Protein AF-A0AAD2AXG2-F1 (afdb_monomer_lite)

Secondary structure (DSSP, 8-state):
-HHHHTSTT-TTS-THHHHHHHHHHHHHHHHHHHHHHHHHHTTSS-TT--HHHHHHHHHHHHHHHHHHHHHTTS-S-TTTTHHHHHHHH--

Sequence (91 aa):
MTRVLVGDALVGEDERLPERMAQCLDRIEASLKQSLRMAVTQGAWPADTDIASRANLIVCAVLGRWHRYAKSGFRKSPVDGADAQLRVLLS

Radius of gyration: 15.27 Å; chains: 1; bounding box: 33×32×38 Å

Organism: NCBI:txid105219

Structure (mmCIF, N/CA/C/O backbone):
data_AF-A0AAD2AXG2-F1
#
_entry.id   AF-A0AAD2AXG2-F1
#
loop_
_atom_site.group_PDB
_atom_site.id
_atom_site.type_symbol
_atom_site.label_atom_id
_atom_site.label_alt_id
_atom_site.label_comp_id
_atom_site.label_asym_id
_atom_site.label_entity_id
_atom_site.label_seq_id
_atom_site.pdbx_PDB_ins_code
_atom_site.Cartn_x
_atom_site.Cartn_y
_atom_site.Cartn_z
_atom_site.occupancy
_atom_site.B_iso_or_equiv
_atom_site.auth_seq_id
_atom_site.auth_comp_id
_atom_site.auth_asym_id
_atom_site.auth_atom_id
_atom_site.pdbx_PDB_model_num
ATOM 1 N N . MET A 1 1 ? -3.582 -0.500 17.978 1.00 60.12 1 MET A N 1
ATOM 2 C CA . MET A 1 1 ? -2.596 0.143 17.077 1.00 60.12 1 MET A CA 1
ATOM 3 C C . MET A 1 1 ? -3.142 0.411 15.674 1.00 60.12 1 MET A C 1
ATOM 5 O O . MET A 1 1 ? -3.061 1.551 15.251 1.00 60.12 1 MET A O 1
ATOM 9 N N . THR A 1 2 ? -3.770 -0.541 14.968 1.00 58.72 2 THR A N 1
ATOM 10 C CA . THR A 1 2 ? -4.302 -0.312 13.599 1.00 58.72 2 THR A CA 1
ATOM 11 C C . THR A 1 2 ? -5.262 0.879 13.476 1.00 58.72 2 THR A C 1
ATOM 13 O O . THR A 1 2 ? -5.210 1.592 12.488 1.00 58.72 2 THR A O 1
ATOM 16 N N . ARG A 1 3 ? -6.084 1.164 14.495 1.00 63.59 3 ARG A N 1
ATOM 17 C CA . ARG A 1 3 ? -6.969 2.346 14.496 1.00 63.59 3 ARG A CA 1
ATOM 18 C C . ARG A 1 3 ? -6.208 3.681 14.493 1.00 63.59 3 ARG A C 1
ATOM 20 O O . ARG A 1 3 ? -6.717 4.651 13.960 1.00 63.59 3 ARG A O 1
ATOM 27 N N . VAL A 1 4 ? -4.987 3.720 15.030 1.00 62.88 4 VAL A N 1
ATOM 28 C CA . VAL A 1 4 ? -4.094 4.894 14.961 1.00 62.88 4 VAL A CA 1
ATOM 29 C C . VAL A 1 4 ? -3.510 5.022 13.554 1.00 62.88 4 VAL A C 1
ATOM 31 O O . VAL A 1 4 ? -3.532 6.099 12.977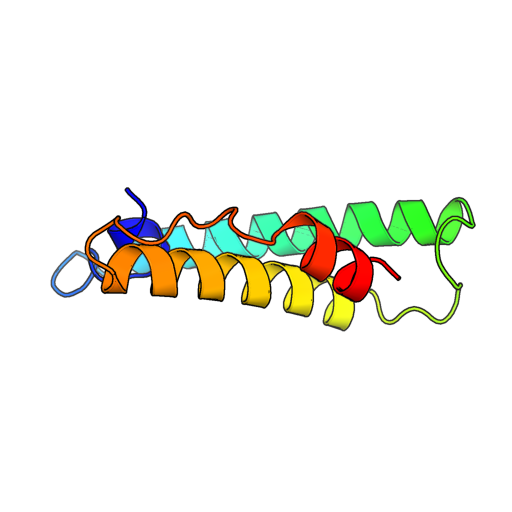 1.00 62.88 4 VAL A O 1
ATOM 34 N N . LEU A 1 5 ? -3.064 3.901 12.971 1.00 65.00 5 LEU A N 1
ATOM 35 C CA . LEU A 1 5 ? -2.497 3.839 11.613 1.00 65.00 5 LEU A CA 1
ATOM 36 C C . LEU A 1 5 ? -3.507 4.192 10.510 1.00 65.00 5 LEU A C 1
ATOM 38 O O . LEU A 1 5 ? -3.119 4.548 9.406 1.00 65.00 5 LEU A O 1
ATOM 42 N N . VAL A 1 6 ? -4.800 4.067 10.807 1.00 64.75 6 VAL A N 1
ATOM 43 C CA . VAL A 1 6 ? -5.909 4.352 9.889 1.00 64.75 6 VAL A CA 1
ATOM 44 C C . VAL A 1 6 ? -6.553 5.719 10.181 1.00 64.75 6 VAL A C 1
ATOM 46 O O . VAL A 1 6 ? -7.456 6.139 9.468 1.00 64.75 6 VAL A O 1
ATOM 49 N N . GLY A 1 7 ? -6.106 6.426 11.222 1.00 59.03 7 GLY A N 1
ATOM 50 C CA . GLY A 1 7 ? -6.647 7.732 11.613 1.00 59.03 7 GLY A CA 1
ATOM 51 C C . GLY A 1 7 ? -7.927 7.683 12.459 1.00 59.03 7 GLY A C 1
ATOM 52 O O . GLY A 1 7 ? -8.242 8.666 13.116 1.00 59.03 7 GLY A O 1
ATOM 53 N N . ASP A 1 8 ? -8.611 6.536 12.551 1.00 61.47 8 ASP A N 1
ATOM 54 C CA . ASP A 1 8 ? -9.821 6.342 13.376 1.00 61.47 8 ASP A CA 1
ATOM 55 C C . ASP A 1 8 ? -9.623 6.667 14.868 1.00 61.47 8 ASP A C 1
ATOM 57 O O . ASP A 1 8 ? -10.584 6.984 15.563 1.00 61.47 8 ASP A O 1
ATOM 61 N N . ALA A 1 9 ? -8.403 6.527 15.389 1.00 62.12 9 ALA A N 1
ATOM 62 C CA . ALA A 1 9 ? -8.064 6.849 16.778 1.00 62.12 9 ALA A CA 1
ATOM 63 C C . ALA A 1 9 ? -7.438 8.244 16.949 1.00 62.12 9 ALA A C 1
ATOM 65 O O . ALA A 1 9 ? -7.047 8.582 18.057 1.00 62.12 9 ALA A O 1
ATOM 66 N N . LEU A 1 10 ? -7.302 9.013 15.864 1.00 60.06 10 LEU A N 1
ATOM 67 C CA . LEU A 1 10 ? -6.736 10.366 15.881 1.00 60.06 10 LEU A CA 1
ATOM 68 C C . LEU A 1 10 ? -7.820 11.454 15.827 1.00 60.06 10 LEU A C 1
ATOM 70 O O . LEU A 1 10 ? -7.514 12.640 15.901 1.00 60.06 10 LEU A O 1
ATOM 74 N N . VAL A 1 11 ? -9.090 11.063 15.689 1.00 60.88 11 VAL A N 1
ATOM 75 C CA . VAL A 1 11 ? -10.228 11.987 15.673 1.00 60.88 11 VAL A CA 1
ATOM 76 C C . VAL A 1 11 ? -10.415 12.572 17.077 1.00 60.88 11 VAL A C 1
ATOM 78 O O . VAL A 1 11 ? -10.824 11.856 17.988 1.00 60.88 11 VAL A O 1
ATOM 81 N N . GLY A 1 12 ? -10.126 13.867 17.237 1.00 61.94 12 GLY A N 1
ATOM 82 C CA . GLY A 1 12 ? -10.206 14.586 18.518 1.00 61.94 12 GLY A CA 1
ATOM 83 C C . GLY A 1 12 ? -8.874 14.732 19.266 1.00 61.94 12 GLY A C 1
ATOM 84 O O . GLY A 1 12 ? -8.865 15.305 20.351 1.00 61.94 12 GLY A O 1
ATOM 85 N N . GLU A 1 13 ? -7.773 14.241 18.693 1.00 69.62 13 GLU A N 1
ATOM 86 C CA . GLU A 1 13 ? -6.409 14.402 19.217 1.00 69.62 13 GLU A CA 1
ATOM 87 C C . GLU A 1 13 ? -5.710 15.641 18.621 1.00 69.62 13 GLU A C 1
ATOM 89 O O . GLU A 1 13 ? -6.184 16.231 17.650 1.00 69.62 13 GLU A O 1
ATOM 94 N N . ASP A 1 14 ? -4.562 16.021 19.192 1.00 73.00 14 ASP A N 1
ATOM 95 C CA . ASP A 1 14 ? -3.703 17.109 18.695 1.00 73.00 14 ASP A CA 1
ATOM 96 C C . ASP A 1 14 ? -3.319 16.880 17.214 1.00 73.00 14 ASP A C 1
ATOM 98 O O . ASP A 1 14 ? -2.858 15.793 16.844 1.00 73.00 14 ASP A O 1
ATOM 102 N N . GLU A 1 15 ? -3.479 17.907 16.369 1.00 73.50 15 GLU A N 1
ATOM 103 C CA . GLU A 1 15 ? -3.252 17.879 14.910 1.00 73.50 15 GLU A CA 1
ATOM 104 C C . GLU A 1 15 ? -1.853 17.371 14.516 1.00 73.50 15 GLU A C 1
ATOM 106 O O . GLU A 1 15 ? -1.659 16.798 13.438 1.00 73.50 15 GLU A O 1
ATOM 111 N N . ARG A 1 16 ? -0.883 17.464 15.432 1.00 76.00 16 ARG A N 1
ATOM 112 C CA . ARG A 1 16 ? 0.482 16.956 15.241 1.00 76.00 16 ARG A CA 1
ATOM 113 C C . ARG A 1 16 ? 0.553 15.431 15.120 1.00 76.00 16 ARG A C 1
ATOM 115 O O . ARG A 1 16 ? 1.509 14.907 14.543 1.00 76.00 16 ARG A O 1
ATOM 122 N N . LEU A 1 17 ? -0.398 14.680 15.684 1.00 75.94 17 LEU A N 1
ATOM 123 C CA . LEU A 1 17 ? -0.421 13.214 15.568 1.00 75.94 17 LEU A CA 1
ATOM 124 C C . LEU A 1 17 ? -0.801 12.748 14.148 1.00 75.94 17 LEU A C 1
ATOM 126 O O . LEU A 1 17 ? -0.051 11.938 13.588 1.00 75.94 17 LEU A O 1
ATOM 130 N N . PRO A 1 18 ? -1.903 13.242 13.545 1.00 75.44 18 PRO A N 1
ATOM 131 C CA . PRO A 1 18 ? -2.216 13.023 12.133 1.00 75.44 18 PRO A CA 1
ATOM 132 C C . PRO A 1 18 ? -1.054 13.353 11.190 1.00 75.44 18 PRO A C 1
ATOM 134 O O . PRO A 1 18 ? -0.714 12.535 10.334 1.00 75.44 18 PRO A O 1
ATOM 137 N N . GLU A 1 19 ? -0.380 14.488 11.389 1.00 82.69 19 GLU A N 1
ATOM 138 C CA . GLU A 1 19 ? 0.774 14.888 10.570 1.00 82.69 19 GLU A CA 1
ATOM 139 C C . GLU A 1 19 ? 1.937 13.893 10.658 1.00 82.69 19 GLU A C 1
ATOM 141 O O . GLU A 1 19 ? 2.529 13.512 9.646 1.00 82.69 19 GLU A O 1
ATOM 146 N N . ARG A 1 20 ? 2.262 13.416 11.866 1.00 83.62 20 ARG A N 1
ATOM 147 C CA . ARG A 1 20 ? 3.315 12.405 12.056 1.00 83.62 20 ARG A CA 1
ATOM 148 C C . ARG A 1 20 ? 2.968 11.086 11.376 1.00 83.62 20 ARG A C 1
ATOM 150 O O . ARG A 1 20 ? 3.869 10.405 10.885 1.00 83.62 20 ARG A O 1
ATOM 157 N N . MET A 1 21 ? 1.687 10.719 11.353 1.00 83.69 21 MET A N 1
ATOM 158 C CA . MET A 1 21 ? 1.235 9.529 10.637 1.00 83.69 21 MET A CA 1
ATOM 159 C C . MET A 1 21 ? 1.395 9.698 9.124 1.00 83.69 21 MET A C 1
ATOM 161 O O . MET A 1 21 ? 1.937 8.803 8.478 1.00 83.69 21 MET A O 1
ATOM 165 N N . ALA A 1 22 ? 1.010 10.854 8.576 1.00 86.12 22 ALA A N 1
ATOM 166 C CA . ALA A 1 22 ? 1.212 11.167 7.162 1.00 86.12 22 ALA A CA 1
ATOM 167 C C . ALA A 1 22 ? 2.698 11.076 6.774 1.00 86.12 22 ALA A C 1
ATOM 169 O O . ALA A 1 22 ? 3.055 10.317 5.877 1.00 86.12 22 ALA A O 1
ATOM 170 N N . GLN A 1 23 ? 3.589 11.705 7.550 1.00 89.19 23 GLN A N 1
ATOM 171 C CA . GLN A 1 23 ? 5.039 11.630 7.321 1.00 89.19 23 GLN A CA 1
ATOM 172 C C . GLN A 1 23 ? 5.594 10.199 7.391 1.00 89.19 23 GLN A C 1
ATOM 174 O O . GLN A 1 23 ? 6.558 9.862 6.702 1.00 89.19 23 GLN A O 1
ATOM 179 N N . CYS A 1 24 ? 5.027 9.347 8.248 1.00 89.81 24 CYS A N 1
ATOM 180 C CA . CYS A 1 24 ? 5.402 7.937 8.317 1.00 89.81 24 CYS A CA 1
ATOM 181 C C . CYS A 1 24 ? 5.048 7.209 7.011 1.00 89.81 24 CYS A C 1
ATOM 183 O O . CYS A 1 24 ? 5.891 6.502 6.455 1.00 89.81 24 CYS A O 1
ATOM 185 N N . LEU A 1 25 ? 3.832 7.422 6.499 1.00 89.44 25 LEU A N 1
ATOM 186 C CA . LEU A 1 25 ? 3.377 6.838 5.237 1.00 89.44 25 LEU A CA 1
ATOM 187 C C . LEU A 1 25 ? 4.197 7.346 4.048 1.00 89.44 25 LEU A C 1
ATOM 189 O O . LEU A 1 25 ? 4.625 6.533 3.230 1.00 89.44 25 LEU A O 1
ATOM 193 N N . ASP A 1 26 ? 4.521 8.639 4.015 1.00 93.44 26 ASP A N 1
ATOM 194 C CA . ASP A 1 26 ? 5.375 9.226 2.977 1.00 93.44 26 ASP A CA 1
ATOM 195 C C . ASP A 1 26 ? 6.768 8.580 2.953 1.00 93.44 26 ASP A C 1
ATOM 197 O O . ASP A 1 26 ? 7.316 8.285 1.887 1.00 93.44 26 ASP A O 1
ATOM 201 N N . ARG A 1 27 ? 7.345 8.302 4.131 1.00 95.69 27 ARG A N 1
ATOM 202 C CA . ARG A 1 27 ? 8.634 7.596 4.237 1.00 95.69 27 ARG A CA 1
ATOM 203 C C . ARG A 1 27 ? 8.541 6.157 3.743 1.00 95.69 27 ARG A C 1
ATOM 205 O O . ARG A 1 27 ? 9.445 5.711 3.040 1.00 95.69 27 ARG A O 1
ATOM 212 N N . ILE A 1 28 ? 7.463 5.445 4.075 1.00 94.62 28 ILE A N 1
ATOM 213 C CA . ILE A 1 28 ? 7.222 4.083 3.578 1.00 94.62 28 ILE A CA 1
ATOM 214 C C . ILE A 1 28 ? 7.115 4.094 2.049 1.00 94.62 28 ILE A C 1
ATOM 216 O O . ILE A 1 28 ? 7.762 3.283 1.383 1.00 94.62 28 ILE A O 1
ATOM 220 N N . GLU A 1 29 ? 6.359 5.037 1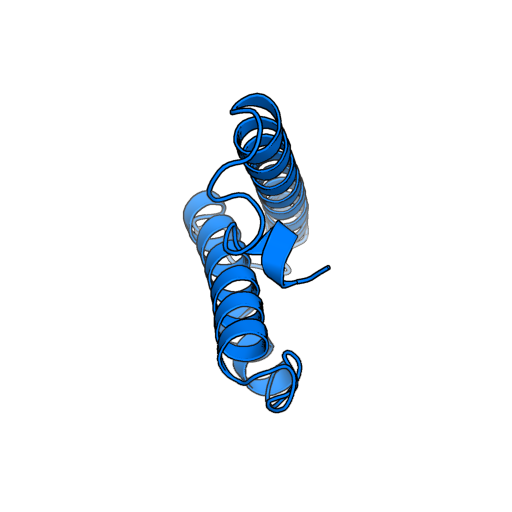.480 1.00 96.31 29 GLU A N 1
ATOM 221 C CA . GLU A 1 29 ? 6.228 5.171 0.028 1.00 96.31 29 GLU A CA 1
ATOM 222 C C . GLU A 1 29 ? 7.579 5.487 -0.633 1.00 96.31 29 GLU A C 1
ATOM 224 O O . GLU A 1 29 ? 7.930 4.894 -1.655 1.00 96.31 29 GLU A O 1
ATOM 229 N N . ALA A 1 30 ? 8.382 6.371 -0.034 1.00 97.38 30 ALA A N 1
ATOM 230 C CA . ALA A 1 30 ? 9.720 6.692 -0.527 1.00 97.38 30 ALA A CA 1
ATOM 231 C C . ALA A 1 30 ? 10.654 5.469 -0.527 1.00 97.38 30 ALA A C 1
ATOM 233 O O . ALA A 1 30 ? 11.360 5.235 -1.513 1.00 97.38 30 ALA A O 1
ATOM 234 N N . SER A 1 31 ? 10.631 4.658 0.536 1.00 97.31 31 SER A N 1
ATOM 235 C CA . SER A 1 31 ? 11.395 3.407 0.595 1.00 97.31 31 SER A CA 1
ATOM 236 C C . SER A 1 31 ? 10.949 2.413 -0.479 1.00 97.31 31 SER A C 1
ATOM 238 O O . SER A 1 31 ? 11.798 1.841 -1.160 1.00 97.31 31 SER A O 1
ATOM 240 N N . LEU A 1 32 ? 9.639 2.265 -0.706 1.00 95.94 32 LEU A N 1
ATOM 241 C CA . LEU A 1 32 ? 9.104 1.400 -1.764 1.00 95.94 32 LEU A CA 1
ATOM 242 C C . LEU A 1 32 ? 9.533 1.859 -3.161 1.00 95.94 32 LEU A C 1
ATOM 244 O O . LEU A 1 32 ? 9.970 1.036 -3.966 1.00 95.94 32 LEU A O 1
ATOM 248 N N . LYS A 1 33 ? 9.482 3.170 -3.441 1.00 97.19 33 LYS A N 1
ATOM 249 C CA . LYS A 1 33 ? 9.990 3.735 -4.703 1.00 97.19 33 LYS A CA 1
ATOM 250 C C . LYS A 1 33 ? 11.456 3.371 -4.918 1.00 97.19 33 LYS A C 1
ATOM 252 O O . LYS A 1 33 ? 11.837 3.006 -6.027 1.00 97.19 33 LYS A O 1
ATOM 257 N N . GLN A 1 34 ? 12.277 3.446 -3.872 1.00 97.12 34 GLN A N 1
ATOM 258 C CA . GLN A 1 34 ? 13.690 3.092 -3.972 1.00 97.12 34 GLN A CA 1
ATOM 259 C C . GLN A 1 34 ? 13.899 1.598 -4.249 1.00 97.12 34 GLN A C 1
ATOM 261 O O . GLN A 1 34 ? 14.690 1.252 -5.126 1.00 97.12 34 GLN A O 1
ATOM 266 N N . SER A 1 35 ? 13.166 0.718 -3.565 1.00 96.00 35 SER A N 1
ATOM 267 C CA . SER A 1 35 ? 13.226 -0.726 -3.818 1.00 96.00 35 SER A CA 1
ATOM 268 C C . SER A 1 35 ? 12.801 -1.082 -5.244 1.00 96.00 35 SER A C 1
ATOM 270 O O . SER A 1 35 ? 13.468 -1.878 -5.899 1.00 96.00 35 SER A O 1
ATOM 272 N N . LEU A 1 36 ? 11.743 -0.451 -5.759 1.00 94.88 36 LEU A N 1
ATOM 273 C CA . LEU A 1 36 ? 11.279 -0.659 -7.133 1.00 94.88 36 LEU A CA 1
ATOM 274 C C . LEU A 1 36 ? 12.286 -0.151 -8.170 1.00 94.88 36 LEU A C 1
ATOM 276 O O . LEU A 1 36 ? 12.532 -0.840 -9.154 1.00 94.88 36 LEU A O 1
ATOM 280 N N . ARG A 1 37 ? 12.940 0.998 -7.933 1.00 96.19 37 ARG A N 1
ATOM 281 C CA . ARG A 1 37 ? 14.056 1.460 -8.783 1.00 96.19 37 ARG A CA 1
ATOM 282 C C . ARG A 1 37 ? 15.161 0.420 -8.862 1.00 96.19 37 ARG A C 1
ATOM 284 O O . ARG A 1 37 ? 15.630 0.117 -9.950 1.00 96.19 37 ARG A O 1
ATOM 291 N N . MET A 1 38 ? 15.558 -0.142 -7.721 1.00 96.69 38 MET A N 1
ATOM 292 C CA . MET A 1 38 ? 16.575 -1.192 -7.693 1.00 96.69 38 MET A CA 1
ATOM 293 C C . MET A 1 38 ? 16.123 -2.439 -8.459 1.00 96.69 38 MET A C 1
ATOM 295 O O . MET A 1 38 ? 16.918 -2.991 -9.212 1.00 96.69 38 MET A O 1
ATOM 299 N N . ALA A 1 39 ? 14.862 -2.850 -8.312 1.00 94.06 39 ALA A N 1
ATOM 300 C CA . ALA A 1 39 ? 14.309 -4.003 -9.019 1.00 94.06 39 ALA A CA 1
ATOM 301 C C . ALA A 1 39 ? 14.301 -3.806 -10.546 1.00 94.06 39 ALA A C 1
ATOM 303 O O . ALA A 1 39 ? 14.675 -4.720 -11.279 1.00 94.06 39 ALA A O 1
ATOM 304 N N . VAL A 1 40 ? 13.956 -2.603 -11.017 1.00 95.50 40 VAL A N 1
ATOM 305 C CA . VAL A 1 40 ? 14.040 -2.232 -12.439 1.00 95.50 40 VAL A CA 1
ATOM 306 C C . VAL A 1 40 ? 15.492 -2.268 -12.924 1.00 95.50 40 VAL A C 1
ATOM 308 O O . VAL A 1 40 ? 15.786 -2.912 -13.927 1.00 95.50 40 VAL A O 1
ATOM 311 N N . THR A 1 41 ? 16.428 -1.661 -12.186 1.00 95.44 41 THR A N 1
ATOM 312 C CA . THR A 1 41 ? 17.861 -1.676 -12.539 1.00 95.44 41 THR A CA 1
ATOM 313 C C . THR A 1 41 ? 18.447 -3.092 -12.576 1.00 95.44 41 THR A C 1
ATOM 315 O O . THR A 1 41 ? 19.344 -3.367 -13.367 1.00 95.44 41 THR A O 1
ATOM 318 N N . GLN A 1 42 ? 17.946 -4.000 -11.735 1.00 95.56 42 GLN A N 1
ATOM 319 C CA . GLN A 1 42 ? 18.360 -5.408 -11.686 1.00 95.56 42 GLN A CA 1
ATOM 320 C C . GLN A 1 42 ? 17.653 -6.291 -12.730 1.00 95.56 42 GLN A C 1
ATOM 322 O O . GLN A 1 42 ? 17.936 -7.484 -12.799 1.00 95.56 42 GLN A O 1
ATOM 327 N N . GLY A 1 43 ? 16.734 -5.737 -13.529 1.00 93.00 43 GLY A N 1
ATOM 328 C CA . GLY A 1 43 ? 15.981 -6.482 -14.543 1.00 93.00 43 GLY A CA 1
ATOM 329 C C . GLY A 1 43 ? 14.889 -7.397 -13.981 1.00 93.00 43 GLY A C 1
ATOM 330 O O . GLY A 1 43 ? 14.342 -8.211 -14.718 1.00 93.00 43 GLY A O 1
ATOM 331 N N . ALA A 1 44 ? 14.550 -7.274 -12.694 1.00 91.56 44 ALA A N 1
ATOM 332 C CA . ALA A 1 44 ? 13.446 -8.013 -12.081 1.00 91.56 44 ALA A CA 1
ATOM 333 C C . ALA A 1 44 ? 12.071 -7.433 -12.459 1.00 91.56 44 ALA A C 1
ATOM 335 O O . ALA A 1 44 ? 11.057 -8.095 -12.260 1.00 91.56 44 ALA A O 1
ATOM 336 N N . TRP A 1 45 ? 12.040 -6.193 -12.956 1.00 92.50 45 TRP A N 1
ATOM 337 C CA . TRP A 1 45 ? 10.843 -5.468 -13.378 1.00 92.50 45 TRP A CA 1
ATOM 338 C C . TRP A 1 45 ? 11.074 -4.798 -14.742 1.00 92.50 45 TRP A C 1
ATOM 340 O O . TRP A 1 45 ? 12.214 -4.426 -15.039 1.00 92.50 45 TRP A O 1
ATOM 350 N N . PRO A 1 46 ? 10.019 -4.593 -15.556 1.00 92.06 46 PRO A N 1
ATOM 351 C CA . PRO A 1 46 ? 10.124 -3.886 -16.832 1.00 92.06 46 PRO A CA 1
ATOM 352 C C . PRO A 1 46 ? 10.692 -2.468 -16.683 1.00 92.06 46 PRO A C 1
ATOM 354 O O . PRO A 1 46 ? 10.356 -1.750 -15.737 1.00 92.06 46 PRO A O 1
ATOM 357 N N . ALA A 1 47 ? 11.525 -2.040 -17.635 1.00 91.19 47 ALA A N 1
ATOM 358 C CA . ALA A 1 47 ? 12.168 -0.721 -17.615 1.00 91.19 47 ALA A CA 1
ATOM 359 C C . ALA A 1 47 ? 11.182 0.455 -17.746 1.00 91.19 47 ALA A C 1
ATOM 361 O O . ALA A 1 47 ? 11.477 1.560 -17.298 1.00 91.19 47 ALA A O 1
ATOM 362 N N . ASP A 1 48 ? 10.011 0.211 -18.330 1.00 92.69 48 ASP A N 1
ATOM 363 C CA . ASP A 1 48 ? 8.908 1.157 -18.504 1.00 92.69 48 ASP A CA 1
ATOM 364 C C . ASP A 1 48 ? 7.937 1.186 -17.309 1.00 92.69 48 ASP A C 1
ATOM 366 O O . ASP A 1 48 ? 6.913 1.871 -17.350 1.00 92.69 48 ASP A O 1
ATOM 370 N N . THR A 1 49 ? 8.253 0.477 -16.220 1.00 91.56 49 THR A N 1
ATOM 371 C CA . THR A 1 49 ? 7.434 0.499 -15.005 1.00 91.56 49 THR A CA 1
ATOM 372 C C . THR A 1 49 ? 7.317 1.923 -14.462 1.00 91.56 49 THR A C 1
ATOM 374 O O . THR A 1 49 ? 8.304 2.528 -14.042 1.00 91.56 49 THR A O 1
ATOM 377 N N . ASP A 1 50 ? 6.088 2.426 -14.337 1.00 95.19 50 ASP A N 1
ATOM 378 C CA . ASP A 1 50 ? 5.814 3.616 -13.529 1.00 95.19 50 ASP A CA 1
ATOM 379 C C . ASP A 1 50 ? 5.986 3.296 -12.036 1.00 95.19 50 ASP A C 1
ATOM 381 O O . ASP A 1 50 ? 5.078 2.807 -11.356 1.00 95.19 50 ASP A O 1
ATOM 385 N N . ILE A 1 51 ? 7.189 3.568 -11.533 1.00 95.19 51 ILE A N 1
ATOM 386 C CA . ILE A 1 51 ? 7.604 3.305 -10.153 1.00 95.19 51 ILE A CA 1
ATOM 387 C C . ILE A 1 51 ? 6.757 4.084 -9.144 1.00 95.19 51 ILE A C 1
ATOM 389 O O . ILE A 1 51 ? 6.456 3.563 -8.067 1.00 95.19 51 ILE A O 1
ATOM 393 N N . ALA A 1 52 ? 6.392 5.330 -9.459 1.00 95.00 52 ALA A N 1
ATOM 394 C CA . ALA A 1 52 ? 5.678 6.183 -8.518 1.00 95.00 52 ALA A CA 1
ATOM 395 C C . ALA A 1 52 ? 4.255 5.667 -8.302 1.00 95.00 52 ALA A C 1
ATOM 397 O O . ALA A 1 52 ? 3.859 5.436 -7.157 1.00 95.00 52 ALA A O 1
ATOM 398 N N . SER A 1 53 ? 3.540 5.397 -9.397 1.00 94.88 53 SER A N 1
ATOM 399 C CA . SER A 1 53 ? 2.192 4.828 -9.340 1.00 94.88 53 SER A CA 1
ATOM 400 C C . SER A 1 53 ? 2.188 3.439 -8.701 1.00 94.88 53 SER A C 1
ATOM 402 O O . SER A 1 53 ? 1.305 3.130 -7.902 1.00 94.88 53 SER A O 1
ATOM 404 N N . ARG A 1 54 ? 3.206 2.609 -8.978 1.00 94.50 54 ARG A N 1
ATOM 405 C CA . ARG A 1 54 ? 3.342 1.272 -8.372 1.00 94.50 54 ARG A CA 1
ATOM 406 C C . ARG A 1 54 ? 3.505 1.331 -6.856 1.00 94.50 54 ARG A C 1
ATOM 408 O O . ARG A 1 54 ? 2.807 0.621 -6.136 1.00 94.50 54 ARG A O 1
ATOM 415 N N . ALA A 1 55 ? 4.419 2.172 -6.371 1.00 95.62 55 ALA A N 1
ATOM 416 C CA . ALA A 1 55 ? 4.666 2.329 -4.943 1.00 95.62 55 ALA A CA 1
ATOM 417 C C . ALA A 1 55 ? 3.411 2.831 -4.221 1.00 95.62 55 ALA A C 1
ATOM 419 O O . ALA A 1 55 ? 3.025 2.265 -3.198 1.00 95.62 55 ALA A O 1
ATOM 420 N N . ASN A 1 56 ? 2.746 3.841 -4.789 1.00 95.31 56 ASN A N 1
ATOM 421 C CA . ASN A 1 56 ? 1.516 4.385 -4.229 1.00 95.31 56 ASN A CA 1
ATOM 422 C C . ASN A 1 56 ? 0.401 3.327 -4.171 1.00 95.31 56 ASN A C 1
ATOM 424 O O . ASN A 1 56 ? -0.231 3.157 -3.130 1.00 95.31 56 ASN A O 1
ATOM 428 N N . LEU A 1 57 ? 0.231 2.529 -5.232 1.00 94.56 57 LEU A N 1
ATOM 429 C CA . L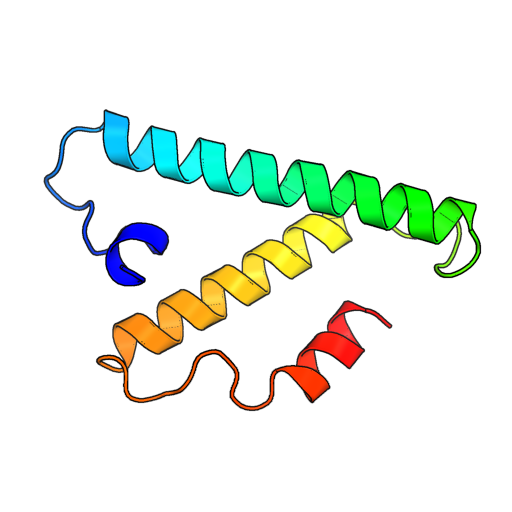EU A 1 57 ? -0.741 1.433 -5.260 1.00 94.56 57 LEU A CA 1
ATOM 430 C C . LEU A 1 57 ? -0.499 0.405 -4.140 1.00 94.56 57 LEU A C 1
ATOM 432 O O . LEU A 1 57 ? -1.449 -0.017 -3.475 1.00 94.56 57 LEU A O 1
ATOM 436 N N . ILE A 1 58 ? 0.762 0.027 -3.899 1.00 93.94 58 ILE A N 1
ATOM 437 C CA . ILE A 1 58 ? 1.137 -0.887 -2.809 1.00 93.94 58 ILE A CA 1
ATOM 438 C C . ILE A 1 58 ? 0.754 -0.285 -1.448 1.00 93.94 58 ILE A C 1
ATOM 440 O O . ILE A 1 58 ? 0.135 -0.968 -0.627 1.00 93.94 58 ILE A O 1
ATOM 444 N N . VAL A 1 59 ? 1.064 0.995 -1.217 1.00 93.62 59 VAL A N 1
ATOM 445 C CA . VAL A 1 59 ? 0.709 1.696 0.030 1.00 93.62 59 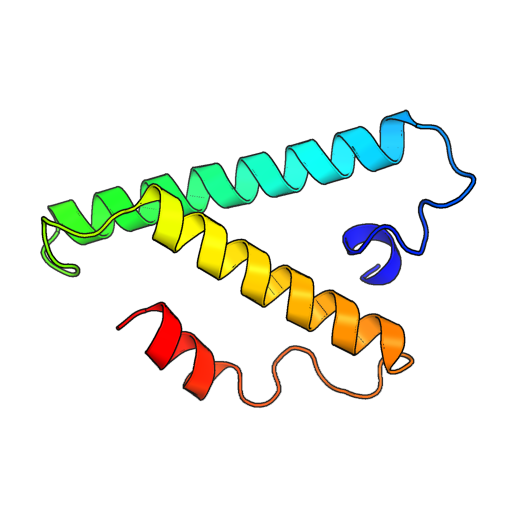VAL A CA 1
ATOM 446 C C . VAL A 1 59 ? -0.808 1.745 0.222 1.00 93.62 59 VAL A C 1
ATOM 448 O O . VAL A 1 59 ? -1.304 1.361 1.285 1.00 93.62 59 VAL A O 1
ATOM 451 N N . CYS A 1 60 ? -1.568 2.130 -0.807 1.00 92.44 60 CYS A N 1
ATOM 452 C CA . CYS A 1 60 ? -3.030 2.163 -0.763 1.00 92.44 60 CYS A CA 1
ATOM 453 C C . CYS A 1 60 ? -3.639 0.790 -0.443 1.00 92.44 60 CYS A C 1
ATOM 455 O O . CYS A 1 60 ? -4.583 0.702 0.347 1.00 92.44 60 CYS A O 1
ATOM 457 N N . ALA A 1 61 ? -3.092 -0.293 -1.004 1.00 92.19 61 ALA A N 1
ATOM 458 C CA . ALA A 1 61 ? -3.561 -1.649 -0.727 1.00 92.19 61 ALA A CA 1
ATOM 459 C C . ALA A 1 61 ? -3.349 -2.049 0.746 1.00 92.19 61 ALA A C 1
ATOM 461 O O . ALA A 1 61 ? -4.257 -2.603 1.379 1.00 92.19 61 ALA A O 1
ATOM 462 N N . VAL A 1 62 ? -2.181 -1.730 1.316 1.00 91.00 62 VAL A N 1
ATOM 463 C CA . VAL A 1 62 ? -1.871 -1.980 2.736 1.00 91.00 62 VAL A CA 1
ATOM 464 C C . VAL A 1 62 ? -2.798 -1.169 3.645 1.00 91.00 62 VAL A C 1
ATOM 466 O O . VAL A 1 62 ? -3.418 -1.734 4.553 1.00 91.00 62 VAL A O 1
ATOM 469 N N . LEU A 1 63 ? -2.973 0.125 3.360 1.00 90.56 63 LEU A N 1
ATOM 470 C CA . LEU A 1 63 ? -3.884 1.003 4.102 1.00 90.56 63 LEU A CA 1
ATOM 471 C C . LEU A 1 63 ? -5.332 0.499 4.054 1.00 90.56 63 LEU A C 1
ATOM 473 O O . LEU A 1 63 ? -5.998 0.416 5.089 1.00 90.56 63 LEU A O 1
ATOM 477 N N . GLY A 1 64 ? -5.810 0.078 2.881 1.00 90.25 64 GLY A N 1
ATOM 478 C CA . GLY A 1 64 ? -7.144 -0.500 2.716 1.00 90.25 64 GLY A CA 1
ATOM 479 C C . GLY A 1 64 ? -7.345 -1.778 3.538 1.00 90.25 64 GLY A C 1
ATOM 480 O O . GLY A 1 64 ? -8.408 -1.976 4.138 1.00 90.25 64 GLY A O 1
ATOM 481 N N . ARG A 1 65 ? -6.318 -2.633 3.640 1.00 89.25 65 ARG A N 1
ATOM 482 C CA . ARG A 1 65 ? -6.351 -3.835 4.493 1.00 89.25 65 ARG A CA 1
ATOM 483 C C . ARG A 1 65 ? -6.420 -3.483 5.972 1.00 89.25 65 ARG A C 1
ATOM 485 O O . ARG A 1 65 ? -7.251 -4.045 6.687 1.00 89.25 65 ARG A O 1
ATOM 492 N N . TRP A 1 66 ? -5.614 -2.529 6.425 1.00 88.25 66 TRP A N 1
ATOM 493 C CA . TRP A 1 66 ? -5.675 -2.042 7.802 1.00 88.25 66 TRP A CA 1
ATOM 494 C C . TRP A 1 66 ? -7.034 -1.423 8.133 1.00 88.25 66 TRP A C 1
ATOM 496 O O . TRP A 1 66 ? -7.593 -1.724 9.189 1.00 88.25 66 TRP A O 1
ATOM 506 N N . HIS A 1 67 ? -7.613 -0.651 7.212 1.00 87.44 67 HIS A N 1
ATOM 507 C CA . HIS A 1 67 ? -8.939 -0.063 7.391 1.00 87.44 67 HIS A CA 1
ATOM 508 C C . HIS A 1 67 ? -10.032 -1.134 7.507 1.00 87.44 67 HIS A C 1
ATOM 510 O O . HIS A 1 67 ? -10.853 -1.092 8.425 1.00 87.44 67 HIS A O 1
ATOM 516 N N . ARG A 1 68 ? -10.014 -2.158 6.641 1.00 87.94 68 ARG A N 1
ATOM 517 C CA . ARG A 1 68 ? -10.957 -3.290 6.725 1.00 87.94 68 ARG A CA 1
ATOM 518 C C . ARG A 1 68 ? -10.791 -4.090 8.018 1.00 87.94 68 ARG A C 1
ATOM 520 O O . ARG A 1 68 ? -11.796 -4.477 8.614 1.00 87.94 68 ARG A O 1
ATOM 527 N N . TYR A 1 69 ? -9.555 -4.313 8.466 1.00 88.31 69 TYR A N 1
ATOM 528 C CA . TYR A 1 69 ? -9.273 -4.995 9.731 1.00 88.31 69 TYR A CA 1
ATOM 529 C C . TYR A 1 69 ? -9.840 -4.212 10.921 1.00 88.31 69 TYR A C 1
ATOM 531 O O . TYR A 1 69 ? -10.599 -4.776 11.715 1.00 88.31 69 TYR A O 1
ATOM 539 N N . ALA A 1 70 ? -9.569 -2.904 10.989 1.00 86.69 70 ALA A N 1
ATOM 540 C CA . ALA A 1 70 ? -10.100 -2.020 12.025 1.00 86.69 70 ALA A CA 1
ATOM 541 C C . ALA A 1 70 ? -11.640 -2.000 12.032 1.00 86.69 70 ALA A C 1
ATOM 543 O O . ALA A 1 70 ? -12.246 -2.274 13.070 1.00 86.69 70 ALA A O 1
ATOM 544 N N . LYS A 1 71 ? -12.281 -1.790 10.871 1.00 86.06 71 LYS A N 1
ATOM 545 C CA . LYS A 1 71 ? -13.752 -1.785 10.747 1.00 86.06 71 LYS A CA 1
ATOM 546 C C . LYS A 1 71 ? -14.408 -3.121 11.073 1.00 86.06 71 LYS A C 1
ATOM 548 O O . LYS A 1 71 ? -15.559 -3.151 11.491 1.00 86.06 71 LYS A O 1
ATOM 553 N N . SER A 1 72 ? -13.694 -4.232 10.905 1.00 87.12 72 SER A N 1
ATOM 554 C CA . SER A 1 72 ? -14.208 -5.554 11.276 1.00 87.12 72 SER A CA 1
ATOM 555 C C . SER A 1 72 ? -14.197 -5.828 12.785 1.00 87.12 72 SER A C 1
ATOM 557 O O . SER A 1 72 ? -14.561 -6.930 13.194 1.00 87.12 72 SER A O 1
ATOM 559 N N . GLY A 1 73 ? -13.739 -4.878 13.612 1.00 86.88 73 GLY A N 1
ATOM 560 C CA . GLY A 1 73 ? -13.511 -5.113 15.037 1.00 86.88 73 GLY A CA 1
ATOM 561 C C . GLY A 1 73 ? -12.397 -6.131 15.271 1.00 86.88 73 GLY A C 1
ATOM 562 O O . GLY A 1 73 ? -12.506 -6.959 16.169 1.00 86.88 73 GLY A O 1
ATOM 563 N N . PHE A 1 74 ? -11.362 -6.099 14.425 1.00 86.75 74 PHE A N 1
ATOM 564 C CA . PHE A 1 74 ? -10.212 -7.005 14.464 1.00 86.75 74 PHE A CA 1
ATOM 565 C C . PHE A 1 74 ? -10.522 -8.485 14.169 1.00 86.75 74 PHE A C 1
ATOM 567 O O . PHE A 1 74 ? -9.784 -9.371 14.586 1.00 86.75 74 PHE A O 1
ATOM 574 N N . ARG A 1 75 ? -11.603 -8.769 13.429 1.00 87.81 75 ARG A N 1
ATOM 575 C CA . ARG A 1 75 ? -12.033 -10.146 13.110 1.00 87.81 7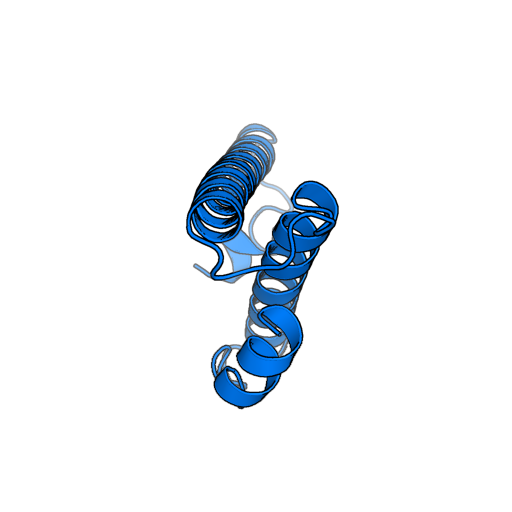5 ARG A CA 1
ATOM 576 C C . ARG A 1 75 ? -11.550 -10.655 11.754 1.00 87.81 75 ARG A C 1
ATOM 578 O O . ARG A 1 75 ? -11.359 -11.852 11.594 1.00 87.81 75 ARG A O 1
ATOM 585 N N . LYS A 1 76 ? -11.396 -9.771 10.763 1.00 86.56 76 LYS A N 1
ATOM 586 C CA . LYS A 1 76 ? -10.935 -10.132 9.410 1.00 86.56 76 LYS A CA 1
ATOM 587 C C . LYS A 1 76 ? -9.441 -9.896 9.308 1.00 86.56 76 LYS A C 1
ATOM 589 O O . LYS A 1 76 ? -9.030 -8.737 9.274 1.00 86.56 76 LYS A O 1
ATOM 594 N N . SER A 1 77 ? -8.646 -10.957 9.270 1.00 87.75 77 SER A N 1
ATOM 595 C CA . SER A 1 77 ? -7.196 -10.820 9.305 1.00 87.75 77 SER A CA 1
ATOM 596 C C . SER A 1 77 ? -6.699 -9.988 8.111 1.00 87.75 77 SER A C 1
ATOM 598 O O . SER A 1 77 ? -7.116 -10.204 6.968 1.00 87.75 77 SER A O 1
ATOM 600 N N . PRO A 1 78 ? -5.802 -9.009 8.340 1.00 85.31 78 PRO A N 1
ATOM 601 C CA . PRO A 1 78 ? -5.287 -8.160 7.275 1.00 85.31 78 PRO A CA 1
ATOM 602 C C . PRO A 1 78 ? -4.391 -8.927 6.302 1.00 85.31 78 PRO A C 1
ATOM 604 O O . PRO A 1 78 ? -4.092 -8.381 5.247 1.00 85.31 78 PRO A O 1
ATOM 607 N N . VAL A 1 79 ? -3.984 -10.162 6.610 1.00 89.81 79 VAL A N 1
ATOM 608 C CA . VAL A 1 79 ? -3.175 -11.009 5.719 1.00 89.81 79 VAL A CA 1
ATOM 609 C C . VAL A 1 79 ? -3.998 -12.051 4.958 1.00 89.81 79 VAL A C 1
ATOM 611 O O . VAL A 1 79 ? -3.459 -12.745 4.100 1.00 89.81 79 VAL A O 1
ATOM 614 N N . ASP A 1 80 ? -5.312 -12.124 5.186 1.00 88.50 80 ASP A N 1
ATOM 615 C CA . ASP A 1 80 ? -6.170 -13.076 4.476 1.00 88.50 80 ASP A CA 1
ATOM 616 C C . ASP A 1 80 ? -6.116 -12.823 2.963 1.00 88.50 80 ASP A C 1
ATOM 618 O O . ASP A 1 80 ? -6.399 -11.715 2.485 1.00 88.50 80 ASP A O 1
ATOM 622 N N . GLY A 1 81 ? -5.700 -13.839 2.202 1.00 85.44 81 GLY A N 1
ATOM 623 C CA . GLY A 1 81 ? -5.517 -13.759 0.749 1.00 85.44 81 GLY A CA 1
ATOM 624 C C . GLY A 1 81 ? -4.442 -12.764 0.294 1.00 85.44 81 GLY A C 1
ATOM 625 O O . GLY A 1 81 ? -4.505 -12.295 -0.844 1.00 85.44 81 GLY A O 1
ATOM 626 N N . ALA A 1 82 ? -3.502 -12.383 1.170 1.00 85.88 82 ALA A N 1
ATOM 627 C CA . ALA A 1 82 ? -2.442 -11.431 0.839 1.00 85.88 82 ALA A CA 1
ATOM 628 C C . ALA A 1 82 ? -1.566 -11.931 -0.312 1.00 85.88 82 ALA A C 1
ATOM 630 O O . ALA A 1 82 ? -1.332 -11.168 -1.239 1.00 85.88 82 ALA A O 1
ATOM 631 N N . ASP A 1 83 ? -1.192 -13.211 -0.330 1.00 87.88 83 ASP A N 1
ATOM 632 C CA . ASP A 1 83 ? -0.305 -13.768 -1.361 1.00 87.88 83 ASP A CA 1
ATOM 633 C C . ASP A 1 83 ? -0.873 -13.626 -2.777 1.00 87.88 83 ASP A C 1
ATOM 635 O O . ASP A 1 83 ? -0.173 -13.242 -3.713 1.00 87.88 83 ASP A O 1
ATOM 639 N N . ALA A 1 84 ? -2.172 -13.892 -2.947 1.00 89.62 84 ALA A N 1
ATOM 640 C CA . ALA A 1 84 ? -2.832 -13.744 -4.240 1.00 89.62 84 ALA A CA 1
ATOM 641 C C . ALA A 1 84 ? -2.849 -12.282 -4.708 1.00 89.62 84 ALA A C 1
ATOM 643 O O . ALA A 1 84 ? -2.637 -12.018 -5.887 1.00 89.62 84 ALA A O 1
ATOM 644 N N . GLN A 1 85 ? -3.058 -11.338 -3.791 1.00 86.94 85 GLN A N 1
ATOM 645 C CA . GLN A 1 85 ? -3.061 -9.911 -4.113 1.00 86.94 85 GLN A CA 1
ATOM 646 C C . GLN A 1 85 ? -1.654 -9.365 -4.344 1.00 86.94 85 GLN A C 1
ATOM 648 O O . GLN A 1 85 ? -1.461 -8.574 -5.260 1.00 86.94 85 GLN A O 1
ATOM 653 N N . LEU A 1 86 ? -0.670 -9.808 -3.560 1.00 87.56 86 LEU A N 1
ATOM 654 C CA . LEU A 1 86 ? 0.732 -9.443 -3.741 1.00 87.56 86 LEU A CA 1
ATOM 655 C C . LEU A 1 86 ? 1.227 -9.876 -5.117 1.00 87.56 86 LEU A C 1
ATOM 657 O O . LEU A 1 86 ? 1.892 -9.091 -5.776 1.00 87.56 86 LEU A O 1
ATOM 661 N N . ARG A 1 87 ? 0.830 -11.059 -5.600 1.00 89.69 87 ARG A N 1
ATOM 662 C CA . ARG A 1 87 ? 1.145 -11.480 -6.973 1.00 89.69 87 ARG A CA 1
ATOM 663 C C . ARG A 1 87 ? 0.594 -10.537 -8.037 1.00 89.69 87 ARG A C 1
ATOM 665 O O . ARG A 1 87 ? 1.277 -10.317 -9.018 1.00 89.69 87 ARG A O 1
ATOM 672 N N . VAL A 1 88 ? -0.602 -9.980 -7.849 1.00 88.94 88 VAL A N 1
ATOM 673 C CA . VAL A 1 88 ? -1.192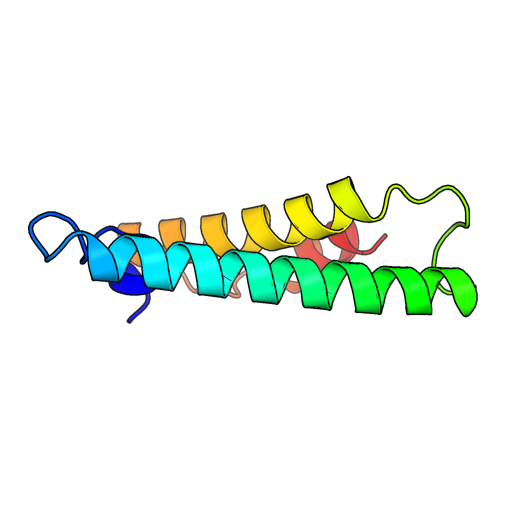 -9.012 -8.795 1.00 88.94 88 VAL A CA 1
ATOM 674 C C . VAL A 1 88 ? -0.531 -7.635 -8.682 1.00 88.94 88 VAL A C 1
ATOM 676 O O . VAL A 1 88 ? -0.421 -6.911 -9.662 1.00 88.94 88 VAL A O 1
ATOM 679 N N . LEU A 1 89 ? -0.100 -7.248 -7.481 1.00 87.44 89 LEU A N 1
ATOM 680 C CA . LEU A 1 89 ? 0.570 -5.966 -7.254 1.00 87.44 89 LEU A CA 1
ATOM 681 C C . LEU A 1 89 ? 2.032 -5.966 -7.717 1.00 87.44 89 LEU A C 1
ATOM 683 O O . LEU A 1 89 ? 2.554 -4.903 -8.049 1.00 87.44 89 LEU A O 1
ATOM 687 N N . LEU A 1 90 ? 2.679 -7.134 -7.692 1.00 85.81 90 LEU A N 1
ATOM 688 C CA . LEU A 1 90 ? 4.097 -7.331 -7.996 1.00 85.81 90 LEU A CA 1
ATOM 689 C C . LEU A 1 90 ? 4.350 -8.029 -9.343 1.00 85.81 90 LEU A C 1
ATOM 691 O O . LEU A 1 90 ? 5.485 -8.424 -9.600 1.00 85.81 90 LEU A O 1
ATOM 695 N N . SER A 1 91 ? 3.305 -8.230 -10.151 1.00 81.25 91 SER A N 1
ATOM 696 C CA . SER A 1 91 ? 3.404 -8.769 -11.514 1.00 81.25 91 SER A CA 1
ATOM 697 C C . SER A 1 91 ? 3.930 -7.748 -12.508 1.00 81.25 91 SER A C 1
ATOM 699 O O . SER A 1 91 ? 3.492 -6.577 -12.392 1.00 81.25 91 SER A O 1
#

pLDDT: mean 85.97, std 11.03, range [58.72, 97.38]

InterPro domains:
  IPR036271 Tetracyclin repressor-like, C-terminal domain superfamily [SSF48498] (10-86)
  IPR054580 Nucleoid occlusion factor SlmA-like, C-terminal [PF22276] (1-88)

Foldseek 3Di:
DLCLLLCVVVVPPDPVSVVVSVVVLVVQLVVQLVVVVVCCVVVVDPVPDPSNVLSVVVSVLLSVLSVVCVVVVNPDHSCVCVVVVVVVSSD